Protein AF-A0A4R9EIS5-F1 (afdb_monomer)

Sequence (115 aa):
MVAAAGVSKRTFFRYFASKEDVVVQFLAGMGADMRAELAGRPAQESLSAALRHTVLVSVNACAGHSDQALRVVQLILGTPALRARFLERQAQWRDELAEEVAHRLGLDPATSPAT

Foldseek 3Di:
DDPLPPDDPVNCCVVDVDPVVVLCVLLVVLLVQLLVQLLPDDLPDDPVVSNVRSVVSNVVSCVVPPPVSVVNVCCLVSDVVSVVVSVVSVVVSVVSVVVSVCVSVVNDPVPDPDD

Mean predicted aligned error: 10.78 Å

Secondary structure (DSSP, 8-state):
--------HHHHHTT-S-TTHHHHHHHHHHHHHHHHHHHHS-TTS-HHHHHHHHHHHHHHHHHTTHHHHHHHHHHHHHSHHHHHHHHHHHHHHHHHHHHHHHHHHT--TT-----

pLDDT: mean 72.81, std 17.16, range [30.39, 94.0]

Nearest PDB structures (foldseek):
  6ixg-assembly2_B  TM=3.355E-01  e=6.594E+00  Homo sapiens

Solvent-accessible surface area (backbone atoms only — not comparable to full-atom values): 6770 Å² total; per-residue (Å²): 136,84,81,65,80,83,74,49,71,68,68,53,56,72,78,35,101,47,93,55,60,58,55,47,49,63,48,60,50,46,45,55,51,28,42,50,48,41,73,68,46,65,90,88,54,54,68,72,59,44,52,52,55,22,53,46,50,60,52,48,69,34,59,82,40,50,71,61,38,48,51,50,51,52,49,31,72,63,30,69,74,49,33,50,55,48,50,57,52,50,50,53,39,51,53,58,43,48,53,54,52,27,58,74,70,71,45,57,89,89,72,65,80,92,125

Radius of gyration: 17.27 Å; Cα contacts (8 Å, |Δi|>4): 63; chains: 1; bounding box: 45×37×37 Å

Structure (mmCIF, N/CA/C/O backbone):
data_AF-A0A4R9EIS5-F1
#
_entry.id   AF-A0A4R9EIS5-F1
#
loop_
_atom_site.group_PDB
_atom_site.id
_atom_site.type_symbol
_atom_site.label_atom_id
_atom_site.label_alt_id
_atom_site.label_comp_id
_atom_site.label_asym_id
_atom_site.label_entity_id
_atom_site.label_seq_id
_atom_site.pdbx_PDB_ins_code
_atom_site.Cartn_x
_atom_site.Cartn_y
_atom_site.Cartn_z
_atom_site.occupancy
_atom_site.B_iso_or_equiv
_atom_site.auth_seq_id
_atom_site.auth_comp_id
_atom_site.auth_asym_id
_atom_site.auth_atom_id
_atom_site.pdbx_PDB_model_num
ATOM 1 N N . MET A 1 1 ? 21.361 14.655 -16.237 1.00 30.39 1 MET A N 1
ATOM 2 C CA . MET A 1 1 ? 21.671 13.403 -16.965 1.00 30.39 1 MET A CA 1
ATOM 3 C C . MET A 1 1 ? 21.468 12.205 -16.043 1.00 30.39 1 MET A C 1
ATOM 5 O O . MET A 1 1 ? 22.392 11.821 -15.342 1.00 30.39 1 MET A O 1
ATOM 9 N N . VAL A 1 2 ? 20.258 11.641 -15.997 1.00 32.41 2 VAL A N 1
ATOM 10 C CA . VAL A 1 2 ? 19.966 10.465 -15.160 1.00 32.41 2 VAL A CA 1
ATOM 11 C C . VAL A 1 2 ? 20.560 9.232 -15.839 1.00 32.41 2 VAL A C 1
ATOM 13 O O . VAL A 1 2 ? 20.084 8.819 -16.894 1.00 32.41 2 VAL A O 1
ATOM 16 N N . ALA A 1 3 ? 21.624 8.675 -15.262 1.00 37.81 3 ALA A N 1
ATOM 17 C CA . ALA A 1 3 ? 22.172 7.390 -15.672 1.00 37.81 3 ALA A CA 1
ATOM 18 C C . ALA A 1 3 ? 21.128 6.304 -15.372 1.00 37.81 3 ALA A C 1
ATOM 20 O O . ALA A 1 3 ? 20.981 5.858 -14.236 1.00 37.81 3 ALA A O 1
ATOM 21 N N . ALA A 1 4 ? 20.353 5.925 -16.389 1.00 45.41 4 ALA A N 1
ATOM 22 C CA . ALA A 1 4 ? 19.462 4.780 -16.319 1.00 45.41 4 ALA A CA 1
ATOM 23 C C . ALA A 1 4 ? 20.323 3.543 -16.051 1.0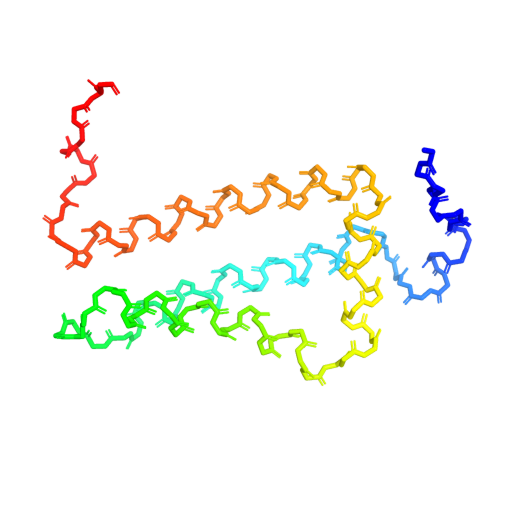0 45.41 4 ALA A C 1
ATOM 25 O O . ALA A 1 4 ? 21.183 3.194 -16.861 1.00 45.41 4 ALA A O 1
ATOM 26 N N . ALA A 1 5 ? 20.129 2.919 -14.890 1.00 48.69 5 ALA A N 1
ATOM 27 C CA . ALA A 1 5 ? 20.822 1.698 -14.521 1.00 48.69 5 ALA A CA 1
ATOM 28 C C . ALA A 1 5 ? 20.628 0.660 -15.639 1.00 48.69 5 ALA A C 1
ATOM 30 O O . ALA A 1 5 ? 19.528 0.151 -15.857 1.00 48.69 5 ALA A O 1
ATOM 31 N N . GLY A 1 6 ? 21.705 0.389 -16.380 1.00 44.72 6 GLY A N 1
ATOM 32 C CA . GLY A 1 6 ? 21.751 -0.543 -17.502 1.00 44.72 6 GLY A CA 1
ATOM 33 C C . GLY A 1 6 ? 21.638 -1.990 -17.035 1.00 44.72 6 GLY A C 1
ATOM 34 O O . GLY A 1 6 ? 22.594 -2.757 -17.112 1.00 44.72 6 GLY A O 1
ATOM 35 N N . VAL A 1 7 ? 20.470 -2.384 -16.532 1.00 50.78 7 VAL A N 1
ATOM 36 C CA . VAL A 1 7 ? 20.192 -3.775 -16.174 1.00 50.78 7 VAL A CA 1
ATOM 37 C C . VAL A 1 7 ? 19.723 -4.512 -17.427 1.00 50.78 7 VAL A C 1
ATOM 39 O O . VAL A 1 7 ? 18.570 -4.411 -17.850 1.00 50.78 7 VAL A O 1
ATOM 42 N N . SER A 1 8 ? 20.636 -5.275 -18.031 1.00 55.47 8 SER A N 1
ATOM 43 C CA . SER A 1 8 ? 20.338 -6.182 -19.148 1.00 55.47 8 SER A CA 1
ATOM 44 C C . SER A 1 8 ? 19.198 -7.150 -18.796 1.00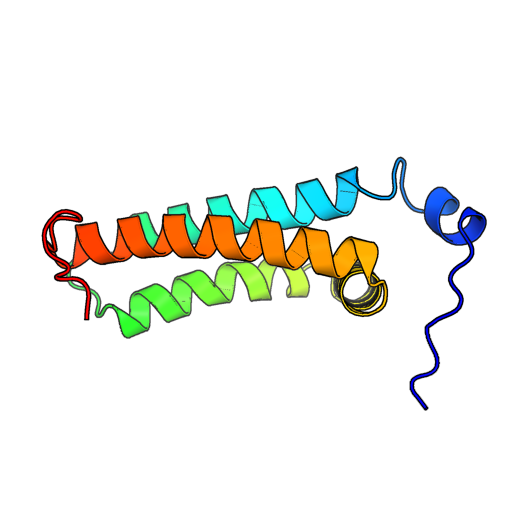 55.47 8 SER A C 1
ATOM 46 O O . SER A 1 8 ? 19.136 -7.658 -17.672 1.00 55.47 8 SER A O 1
ATOM 48 N N . LYS A 1 9 ? 18.339 -7.480 -19.780 1.00 50.56 9 LYS A N 1
ATOM 49 C CA . LYS A 1 9 ? 17.311 -8.541 -19.674 1.00 50.56 9 LYS A CA 1
ATOM 50 C C . LYS A 1 9 ? 17.881 -9.811 -19.021 1.00 50.56 9 LYS A C 1
ATOM 52 O O . LYS A 1 9 ? 17.245 -10.373 -18.140 1.00 50.56 9 LYS A O 1
ATOM 57 N N . ARG A 1 10 ? 19.108 -10.210 -19.374 1.00 52.06 10 ARG A N 1
ATOM 58 C CA . ARG A 1 10 ? 19.768 -11.425 -18.864 1.00 52.06 10 ARG A CA 1
ATOM 59 C C . ARG A 1 10 ? 20.073 -11.378 -17.363 1.00 52.06 10 ARG A C 1
ATOM 61 O O . ARG A 1 10 ? 19.887 -12.373 -16.674 1.00 52.06 10 ARG A O 1
ATOM 68 N N . THR A 1 11 ? 20.528 -10.235 -16.849 1.00 51.62 11 THR A N 1
ATOM 69 C CA . THR A 1 11 ? 20.813 -10.061 -15.412 1.00 51.62 11 THR A CA 1
ATOM 70 C C . THR A 1 11 ? 19.525 -10.071 -14.602 1.00 51.62 11 THR A C 1
ATOM 72 O O . THR A 1 11 ? 19.500 -10.596 -13.499 1.00 51.62 11 THR A O 1
ATOM 75 N N . PHE A 1 12 ? 18.448 -9.547 -15.180 1.00 49.06 12 PHE A N 1
ATOM 76 C CA . PHE A 1 12 ? 17.133 -9.553 -14.569 1.00 49.06 12 PHE A CA 1
ATOM 77 C C . PHE A 1 12 ? 16.528 -10.971 -14.462 1.00 49.06 12 PHE A C 1
ATOM 79 O O . PHE A 1 12 ? 16.130 -11.386 -13.377 1.00 49.06 12 PHE A O 1
ATOM 86 N N . PHE A 1 13 ? 16.506 -11.737 -15.562 1.00 51.62 13 PHE A N 1
ATOM 87 C CA . PHE A 1 13 ? 15.929 -13.095 -15.594 1.00 51.62 13 PHE A CA 1
ATOM 88 C C . PHE A 1 13 ? 16.728 -14.121 -14.778 1.00 51.62 13 PHE A C 1
ATOM 90 O O . PHE A 1 13 ? 16.210 -15.178 -14.440 1.00 51.62 13 PHE A O 1
ATOM 97 N N . ARG A 1 14 ? 17.981 -13.808 -14.423 1.00 49.97 14 ARG A N 1
ATOM 98 C CA . ARG A 1 14 ? 18.793 -14.641 -13.528 1.00 49.97 14 ARG A CA 1
ATOM 99 C C . ARG A 1 14 ? 18.286 -14.639 -12.080 1.00 49.97 14 ARG A C 1
ATOM 101 O O . ARG A 1 14 ? 18.570 -15.586 -11.361 1.00 49.97 14 ARG A O 1
ATOM 108 N N . TYR A 1 15 ? 17.579 -13.592 -11.649 1.00 45.84 15 TYR A N 1
ATOM 109 C CA . TYR A 1 15 ? 17.085 -13.481 -10.271 1.00 45.84 15 TYR A CA 1
ATOM 110 C C . TYR A 1 15 ? 15.586 -13.776 -10.128 1.00 45.84 15 TYR A C 1
ATOM 112 O O . TYR A 1 15 ? 15.157 -14.086 -9.022 1.00 45.84 15 TYR A O 1
ATOM 120 N N . PHE A 1 16 ? 14.790 -13.704 -11.204 1.00 48.97 16 PHE A N 1
ATOM 121 C CA . PHE A 1 16 ? 13.327 -13.783 -11.117 1.00 48.97 16 PHE A CA 1
ATOM 122 C C . PHE A 1 16 ? 12.706 -14.495 -12.328 1.00 48.97 16 PHE A C 1
ATOM 124 O O . PHE A 1 16 ? 13.057 -14.196 -13.471 1.00 48.97 16 PHE A O 1
ATOM 131 N N . ALA A 1 17 ? 11.759 -15.406 -12.065 1.00 51.69 17 ALA A N 1
ATOM 132 C CA . ALA A 1 17 ? 11.098 -16.253 -13.066 1.00 51.69 17 ALA A CA 1
ATOM 133 C C . ALA A 1 17 ? 10.347 -15.454 -14.155 1.00 51.69 17 ALA A C 1
ATOM 135 O O . ALA A 1 17 ? 10.273 -15.904 -15.297 1.00 51.69 17 ALA A O 1
ATOM 136 N N . SER A 1 18 ? 9.876 -14.236 -13.850 1.00 55.88 18 SER A N 1
ATOM 137 C CA . SER A 1 18 ? 9.458 -13.236 -14.841 1.00 55.88 18 SER A CA 1
ATOM 138 C C . SER A 1 18 ? 9.561 -11.809 -14.269 1.00 55.88 18 SER A C 1
ATOM 140 O O . SER A 1 18 ? 9.536 -11.597 -13.055 1.00 55.88 18 SER A O 1
ATOM 142 N N . LYS A 1 19 ? 9.716 -10.810 -15.152 1.00 48.47 19 LYS A N 1
ATOM 143 C CA . LYS A 1 19 ? 9.958 -9.391 -14.804 1.00 48.47 19 LYS A CA 1
ATOM 144 C C . LYS A 1 19 ? 8.768 -8.665 -14.213 1.00 48.47 19 LYS A C 1
ATOM 146 O O . LYS A 1 19 ? 8.912 -7.613 -13.596 1.00 48.47 19 LYS A O 1
ATOM 151 N N . GLU A 1 20 ? 7.616 -9.276 -14.383 1.00 50.78 20 GLU A N 1
ATOM 152 C CA . GLU A 1 20 ? 6.331 -8.681 -14.114 1.00 50.78 20 GLU A CA 1
ATOM 153 C C . GLU A 1 20 ? 5.682 -9.353 -12.910 1.00 50.78 20 GLU A C 1
ATOM 155 O O . GLU A 1 20 ? 5.127 -8.644 -12.084 1.00 50.78 20 GLU A O 1
ATOM 160 N N . ASP A 1 21 ? 5.859 -10.662 -12.716 1.00 55.44 21 ASP A N 1
ATOM 161 C CA . ASP A 1 21 ? 5.160 -11.397 -11.654 1.00 55.44 21 ASP A CA 1
ATOM 162 C C . ASP A 1 21 ? 5.638 -11.046 -10.246 1.00 55.44 21 ASP A C 1
ATOM 164 O O . ASP A 1 21 ? 4.832 -10.986 -9.327 1.00 55.44 21 ASP A O 1
ATOM 168 N N . VAL A 1 22 ? 6.927 -10.748 -10.057 1.00 55.41 22 VAL A N 1
ATOM 169 C CA . VAL A 1 22 ? 7.463 -10.369 -8.734 1.00 55.41 22 VAL A CA 1
ATOM 170 C C . VAL A 1 22 ? 7.042 -8.958 -8.351 1.00 55.41 22 VAL A C 1
ATOM 172 O O . VAL A 1 22 ? 6.704 -8.696 -7.202 1.00 55.41 22 VAL A O 1
ATOM 175 N N . VAL A 1 23 ? 7.027 -8.052 -9.329 1.00 57.84 23 VAL A N 1
ATOM 176 C CA . VAL A 1 23 ? 6.502 -6.699 -9.137 1.00 57.84 23 VAL A CA 1
ATOM 177 C C . VAL A 1 23 ? 5.002 -6.785 -8.879 1.00 57.84 23 VAL A C 1
ATOM 179 O O . VAL A 1 23 ? 4.517 -6.181 -7.936 1.00 57.84 23 VAL A O 1
ATOM 182 N N . VAL A 1 24 ? 4.269 -7.593 -9.644 1.00 59.59 24 VAL A N 1
ATOM 183 C CA . VAL A 1 24 ? 2.837 -7.809 -9.441 1.00 59.59 24 VAL A CA 1
ATOM 184 C C . VAL A 1 24 ? 2.555 -8.452 -8.089 1.00 59.59 24 VAL A C 1
ATOM 186 O O . VAL A 1 24 ? 1.632 -7.988 -7.450 1.00 59.59 24 VAL A O 1
ATOM 189 N N . GLN A 1 25 ? 3.319 -9.431 -7.604 1.00 62.69 25 GLN A N 1
ATOM 190 C CA . GLN A 1 25 ? 3.099 -10.026 -6.278 1.00 62.69 25 GLN A CA 1
ATOM 191 C C . GLN A 1 25 ? 3.449 -9.071 -5.137 1.00 62.69 25 GLN A C 1
ATOM 193 O O . GLN A 1 25 ? 2.644 -8.905 -4.224 1.00 62.69 25 GLN A O 1
ATOM 198 N N . PHE A 1 26 ? 4.620 -8.425 -5.199 1.00 66.75 26 PHE A N 1
ATOM 199 C CA . PHE A 1 26 ? 5.047 -7.458 -4.184 1.00 66.75 26 PHE A CA 1
ATOM 200 C C . PHE A 1 26 ? 4.049 -6.308 -4.070 1.00 66.75 26 PHE A C 1
ATOM 202 O O . PHE A 1 26 ? 3.718 -5.855 -2.978 1.00 66.75 26 PHE A O 1
ATOM 209 N N . LEU A 1 27 ? 3.545 -5.853 -5.215 1.00 63.84 27 LEU A N 1
ATOM 210 C CA . LEU A 1 27 ? 2.541 -4.818 -5.251 1.00 63.84 27 LEU A CA 1
ATOM 211 C C . LEU A 1 27 ? 1.176 -5.374 -4.836 1.00 63.84 27 LEU A C 1
ATOM 213 O O . LEU A 1 27 ? 0.608 -4.890 -3.869 1.00 63.84 27 LEU A O 1
ATOM 217 N N . ALA A 1 28 ? 0.632 -6.376 -5.522 1.00 65.19 28 ALA A N 1
ATOM 218 C CA . ALA A 1 28 ? -0.741 -6.845 -5.320 1.00 65.19 28 ALA A CA 1
ATOM 219 C C . ALA A 1 28 ? -1.054 -7.226 -3.867 1.00 65.19 28 ALA A C 1
ATOM 221 O O . ALA A 1 28 ? -2.160 -6.937 -3.421 1.00 65.19 28 ALA A O 1
ATOM 222 N N . GLY A 1 29 ? -0.098 -7.805 -3.128 1.00 73.62 29 GLY A N 1
ATOM 223 C CA . GLY A 1 29 ? -0.270 -8.062 -1.694 1.00 73.62 29 GLY A CA 1
ATOM 224 C C . GLY A 1 29 ? -0.369 -6.776 -0.869 1.00 73.62 29 GLY A C 1
ATOM 225 O O . GLY A 1 29 ? -1.281 -6.622 -0.068 1.00 73.62 29 GLY A O 1
ATOM 226 N N . MET A 1 30 ? 0.494 -5.796 -1.146 1.00 77.75 30 MET A N 1
ATOM 227 C CA . MET A 1 30 ? 0.604 -4.568 -0.357 1.00 77.75 30 MET A CA 1
ATOM 228 C C . MET A 1 30 ? -0.694 -3.753 -0.306 1.00 77.75 30 MET A C 1
ATOM 230 O O . MET A 1 30 ? -1.051 -3.263 0.759 1.00 77.75 30 MET A O 1
ATOM 234 N N . GLY A 1 31 ? -1.417 -3.613 -1.419 1.00 80.12 31 GLY A N 1
ATOM 235 C CA . GLY A 1 31 ? -2.699 -2.897 -1.413 1.00 80.12 31 GLY A CA 1
ATOM 236 C C . GLY A 1 31 ? -3.778 -3.595 -0.586 1.00 80.12 31 GLY A C 1
ATOM 237 O O . GLY A 1 31 ? -4.481 -2.945 0.188 1.00 80.12 31 GLY A O 1
ATOM 238 N N . ALA A 1 32 ? -3.869 -4.922 -0.705 1.00 83.19 32 ALA A N 1
ATOM 239 C CA . ALA A 1 32 ? -4.806 -5.725 0.073 1.00 83.19 32 ALA A CA 1
ATOM 240 C C . ALA A 1 32 ? -4.479 -5.667 1.573 1.00 83.19 32 ALA A C 1
ATOM 242 O O . ALA A 1 32 ? -5.378 -5.447 2.384 1.00 83.19 32 ALA A O 1
ATOM 243 N N . ASP A 1 33 ? -3.198 -5.769 1.930 1.00 87.69 33 ASP A N 1
ATOM 244 C CA . ASP A 1 33 ? -2.729 -5.692 3.315 1.00 87.69 33 ASP A CA 1
ATOM 245 C C . ASP A 1 33 ? -2.986 -4.304 3.921 1.00 87.69 33 ASP A C 1
ATOM 247 O O . ASP A 1 33 ? -3.447 -4.189 5.055 1.00 87.69 33 ASP A O 1
ATOM 251 N N . MET A 1 34 ? -2.752 -3.233 3.153 1.00 88.94 34 MET A N 1
ATOM 252 C CA . MET A 1 34 ? -3.066 -1.863 3.568 1.00 88.94 34 MET A CA 1
ATOM 253 C C . MET A 1 34 ? -4.563 -1.674 3.821 1.00 88.94 34 MET A C 1
ATOM 255 O O . MET A 1 34 ? -4.944 -1.065 4.823 1.00 88.94 34 MET A O 1
ATOM 259 N N . ARG A 1 35 ? -5.419 -2.188 2.928 1.00 88.62 35 ARG A N 1
ATOM 260 C CA . ARG A 1 35 ? -6.873 -2.101 3.099 1.00 88.62 35 ARG A CA 1
ATOM 261 C C . ARG A 1 35 ? -7.333 -2.901 4.316 1.00 88.62 35 ARG A C 1
ATOM 263 O O . ARG A 1 35 ? -8.136 -2.394 5.091 1.00 88.62 35 ARG A O 1
ATOM 270 N N . ALA A 1 36 ? -6.810 -4.111 4.504 1.00 90.69 36 ALA A N 1
ATOM 271 C CA . ALA A 1 36 ? -7.127 -4.952 5.653 1.00 90.69 36 ALA A CA 1
ATOM 272 C C . ALA A 1 36 ? -6.692 -4.304 6.977 1.00 90.69 36 ALA A C 1
ATOM 274 O O . ALA A 1 36 ? -7.477 -4.285 7.925 1.00 90.69 36 ALA A O 1
ATOM 275 N N . GLU A 1 37 ? -5.489 -3.717 7.027 1.00 94.00 37 GLU A N 1
ATOM 276 C CA . GLU A 1 37 ? -5.031 -2.950 8.192 1.00 94.00 37 GLU A CA 1
ATOM 277 C C . GLU A 1 37 ? -5.962 -1.776 8.452 1.00 94.00 37 GLU A C 1
ATOM 279 O O . GLU A 1 37 ? -6.382 -1.595 9.592 1.00 94.00 37 GLU A O 1
ATOM 284 N N . LEU A 1 38 ? -6.310 -1.005 7.409 1.00 92.19 38 LEU A N 1
ATOM 285 C CA . LEU A 1 38 ? -7.222 0.118 7.558 1.00 92.19 38 LEU A CA 1
ATOM 286 C C . LEU A 1 38 ? -8.549 -0.380 8.124 1.00 92.19 38 LEU A C 1
ATOM 288 O O . LEU A 1 38 ? -8.872 0.024 9.227 1.00 92.19 38 LEU A O 1
ATOM 292 N N . ALA A 1 39 ? -9.246 -1.304 7.462 1.00 90.44 39 ALA A N 1
ATOM 293 C CA . ALA A 1 39 ? -10.541 -1.839 7.890 1.00 90.44 39 ALA A CA 1
ATOM 294 C C . ALA A 1 39 ? -10.534 -2.419 9.318 1.00 90.44 39 ALA A C 1
ATOM 296 O O . ALA A 1 39 ? -11.510 -2.263 10.051 1.00 90.44 39 ALA A O 1
ATOM 297 N N . GLY A 1 40 ? -9.426 -3.033 9.743 1.00 92.19 40 GLY A N 1
ATOM 298 C CA . GLY A 1 40 ? -9.264 -3.602 11.082 1.00 92.19 40 GLY A CA 1
ATOM 299 C C . GLY A 1 40 ? -9.061 -2.583 12.212 1.00 92.19 40 GLY A C 1
ATOM 300 O O . GLY A 1 40 ? -9.159 -2.958 13.383 1.00 92.19 40 GLY A O 1
ATOM 301 N N . ARG A 1 41 ? -8.782 -1.304 11.913 1.00 93.56 41 ARG A N 1
ATOM 302 C CA . ARG A 1 41 ? -8.585 -0.280 12.958 1.00 93.56 41 ARG A CA 1
ATOM 303 C C . ARG A 1 41 ? -9.889 0.043 13.705 1.00 93.56 41 ARG A C 1
ATOM 305 O O . ARG A 1 41 ? -10.942 0.081 13.070 1.00 93.56 41 ARG A O 1
ATOM 312 N N . PRO A 1 42 ? -9.835 0.393 15.004 1.00 91.88 42 PRO A N 1
ATOM 313 C CA . PRO A 1 42 ? -11.011 0.831 15.758 1.00 91.88 42 PRO A CA 1
ATOM 314 C C . PRO A 1 42 ? -11.699 2.056 15.136 1.00 91.88 42 PRO A C 1
ATOM 316 O O . PRO A 1 42 ? -11.030 3.013 14.758 1.00 91.88 42 PRO A O 1
ATOM 319 N N . ALA A 1 43 ? -13.034 2.076 15.109 1.00 85.19 43 ALA A N 1
ATOM 320 C CA . ALA A 1 43 ? -13.805 3.188 14.538 1.00 85.19 43 ALA A CA 1
ATOM 321 C C . ALA A 1 43 ? -13.648 4.514 15.312 1.00 85.19 43 ALA A C 1
ATOM 323 O O . ALA A 1 43 ? -13.835 5.589 14.755 1.00 85.19 43 ALA A O 1
ATOM 324 N N . GLN A 1 44 ? -13.311 4.442 16.602 1.00 86.81 44 GLN A N 1
ATOM 325 C CA . GLN A 1 44 ? -13.073 5.605 17.464 1.00 86.81 44 GLN A CA 1
ATOM 326 C C . GLN A 1 44 ? -11.662 6.185 17.300 1.00 86.81 44 GLN A C 1
ATOM 328 O O . GLN A 1 44 ? -11.358 7.237 17.863 1.00 86.81 44 GLN A O 1
ATOM 333 N N . GLU A 1 45 ? -10.781 5.495 16.574 1.00 92.19 45 GLU A N 1
ATOM 334 C CA . GLU A 1 45 ? -9.462 6.018 16.252 1.00 92.19 45 GLU A CA 1
ATOM 335 C C . GLU A 1 45 ? -9.573 7.167 15.242 1.00 92.19 45 GLU A C 1
ATOM 337 O O . GLU A 1 45 ? -10.387 7.139 14.320 1.00 92.19 45 GLU A O 1
ATOM 342 N N . SER A 1 46 ? -8.728 8.191 15.388 1.00 91.56 46 SER A N 1
ATOM 343 C CA . SER A 1 46 ? -8.678 9.262 14.399 1.00 91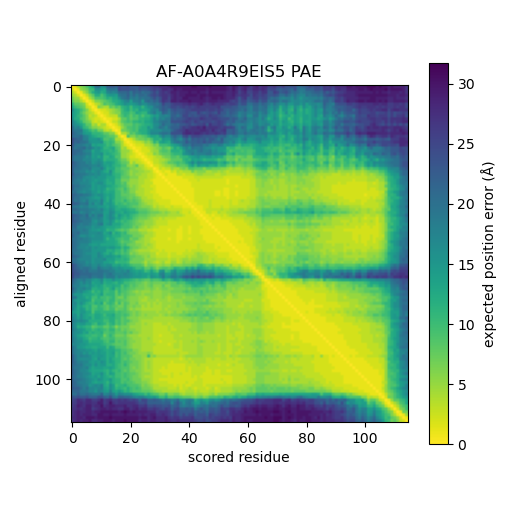.56 46 SER A CA 1
ATOM 344 C C . SER A 1 46 ? -8.226 8.729 13.037 1.00 91.56 46 SER A C 1
ATOM 346 O O . SER A 1 46 ? -7.303 7.919 12.933 1.00 91.56 46 SER A O 1
ATOM 348 N N . LEU A 1 47 ? -8.815 9.257 11.961 1.00 89.06 47 LEU A N 1
ATOM 349 C CA . LEU A 1 47 ? -8.449 8.863 10.599 1.00 89.06 47 LEU A CA 1
ATOM 350 C C . LEU A 1 47 ? -6.946 9.035 10.322 1.00 89.06 47 LEU A C 1
ATOM 352 O O . LEU A 1 47 ? -6.338 8.211 9.646 1.00 89.06 47 LEU A O 1
ATOM 356 N N . SER A 1 48 ? -6.322 10.078 10.874 1.00 89.88 48 SER A N 1
ATOM 357 C CA . SER A 1 48 ? -4.884 10.314 10.722 1.00 89.88 48 SER A CA 1
ATOM 358 C C . SER A 1 48 ? -4.028 9.229 11.380 1.00 89.88 48 SER A C 1
ATOM 360 O O . SER A 1 48 ? -3.013 8.829 10.807 1.00 89.88 48 SER A O 1
ATOM 362 N N . ALA A 1 49 ? -4.427 8.728 12.553 1.00 93.25 49 ALA A N 1
ATOM 363 C CA . ALA A 1 49 ? -3.747 7.617 13.210 1.00 93.25 49 ALA A CA 1
ATOM 364 C C . ALA A 1 49 ? -3.960 6.315 12.430 1.00 93.25 49 ALA A C 1
ATOM 366 O O . ALA A 1 49 ? -2.983 5.633 12.117 1.00 93.25 49 ALA A O 1
ATOM 367 N N . ALA A 1 50 ? -5.195 6.035 12.008 1.00 92.38 50 ALA A N 1
ATOM 368 C CA . ALA A 1 50 ? -5.510 4.863 11.200 1.00 92.38 50 ALA A CA 1
ATOM 369 C C . ALA A 1 50 ? -4.703 4.824 9.886 1.00 92.38 50 ALA A C 1
ATOM 371 O O . ALA A 1 50 ? -4.056 3.824 9.58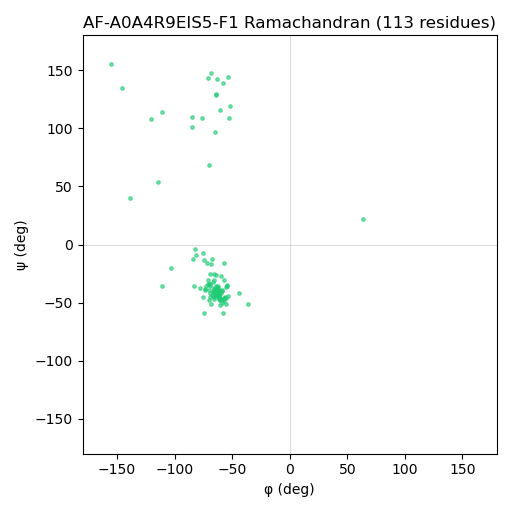6 1.00 92.38 50 ALA A O 1
ATOM 372 N N . LEU A 1 51 ? -4.640 5.940 9.149 1.00 90.56 51 LEU A N 1
ATOM 373 C CA . LEU A 1 51 ? -3.843 6.049 7.921 1.00 90.56 51 LEU A CA 1
ATOM 374 C C . LEU A 1 51 ? -2.343 5.882 8.176 1.00 90.56 51 LEU A C 1
ATOM 376 O O . LEU A 1 51 ? -1.637 5.285 7.362 1.00 90.56 51 LEU A O 1
ATOM 380 N N . ARG A 1 52 ? -1.834 6.381 9.308 1.00 92.31 52 ARG A N 1
ATOM 381 C CA . ARG A 1 52 ? -0.434 6.172 9.691 1.00 92.31 52 ARG A CA 1
ATOM 382 C C . ARG A 1 52 ? -0.129 4.684 9.862 1.00 92.31 52 ARG A C 1
ATOM 384 O O . ARG A 1 52 ? 0.911 4.237 9.384 1.00 92.31 52 ARG A O 1
ATOM 391 N N . HIS A 1 53 ? -1.019 3.929 10.505 1.00 91.75 53 HIS A N 1
ATOM 392 C CA . HIS A 1 53 ? -0.881 2.478 10.647 1.00 91.75 53 HIS A CA 1
ATOM 393 C C . HIS A 1 53 ? -0.907 1.770 9.292 1.00 91.75 53 HIS A C 1
ATOM 395 O O . HIS A 1 53 ? -0.007 0.985 8.998 1.00 91.75 53 HIS A O 1
ATOM 401 N N . THR A 1 54 ? -1.843 2.144 8.423 1.00 90.56 54 THR A N 1
ATOM 402 C CA . THR A 1 54 ? -1.927 1.625 7.055 1.00 90.56 54 THR A CA 1
ATOM 403 C C . THR A 1 54 ? -0.637 1.841 6.256 1.00 90.56 54 THR A C 1
ATOM 405 O O . THR A 1 54 ? -0.145 0.914 5.620 1.00 90.56 54 THR A O 1
ATOM 408 N N . VAL A 1 55 ? -0.029 3.031 6.309 1.00 87.00 55 VAL A N 1
ATOM 409 C CA . VAL A 1 55 ? 1.230 3.314 5.588 1.00 87.00 55 VAL A CA 1
ATOM 410 C C . VAL A 1 55 ? 2.411 2.510 6.145 1.00 87.00 55 VAL A C 1
ATOM 412 O O . VAL A 1 55 ? 3.307 2.119 5.392 1.00 87.00 55 VAL A O 1
ATOM 415 N N . LEU A 1 56 ? 2.426 2.224 7.450 1.00 89.38 56 LEU A N 1
ATOM 416 C CA . LEU A 1 56 ? 3.489 1.423 8.062 1.00 89.38 56 LEU A CA 1
ATOM 417 C C . LEU A 1 56 ? 3.520 -0.017 7.534 1.00 89.38 56 LEU A C 1
ATOM 419 O O . LEU A 1 56 ? 4.601 -0.600 7.492 1.00 89.38 56 LEU A O 1
ATOM 423 N N . VAL A 1 57 ? 2.395 -0.566 7.063 1.00 86.12 57 VAL A N 1
ATOM 424 C CA . VAL A 1 57 ? 2.348 -1.884 6.401 1.00 86.12 57 VAL A CA 1
ATOM 425 C C . VAL A 1 57 ? 3.278 -1.912 5.187 1.00 86.12 57 VAL A C 1
ATOM 427 O O . VAL A 1 57 ? 4.139 -2.786 5.082 1.00 86.12 57 VAL A O 1
ATOM 430 N N . SER A 1 58 ? 3.189 -0.902 4.317 1.00 78.38 58 SER A N 1
ATOM 431 C CA . SER A 1 58 ? 4.047 -0.776 3.131 1.00 78.38 58 SER A CA 1
ATOM 432 C C . SER A 1 58 ? 5.525 -0.617 3.497 1.00 78.38 58 SER A C 1
ATOM 434 O O . SER A 1 58 ? 6.407 -1.192 2.857 1.00 78.38 58 SER A O 1
ATOM 436 N N . VAL A 1 59 ? 5.809 0.164 4.545 1.00 78.88 59 VAL A N 1
ATOM 437 C CA . VAL A 1 59 ? 7.181 0.403 5.020 1.00 78.88 59 VAL A CA 1
ATOM 438 C C . VAL A 1 59 ? 7.787 -0.879 5.595 1.00 78.88 59 VAL A C 1
ATOM 440 O O . VAL A 1 59 ? 8.926 -1.221 5.275 1.00 78.88 59 VAL A O 1
ATOM 443 N N . ASN A 1 60 ? 7.024 -1.626 6.391 1.00 7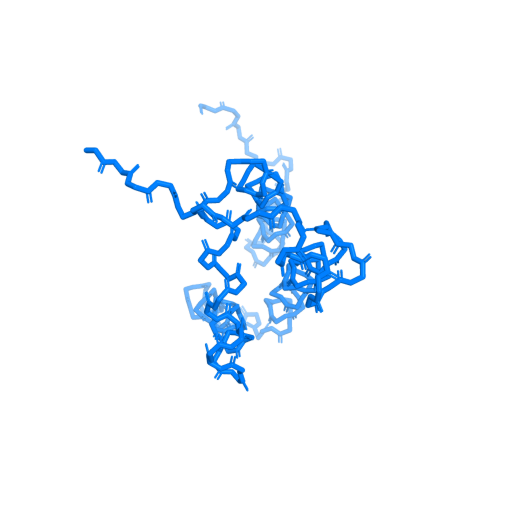9.19 60 ASN A N 1
ATOM 444 C CA . ASN A 1 60 ? 7.480 -2.864 7.020 1.00 79.19 60 ASN A CA 1
ATOM 445 C C . ASN A 1 60 ? 7.689 -3.993 6.006 1.00 79.19 60 ASN A C 1
ATOM 447 O O . ASN A 1 60 ? 8.664 -4.740 6.122 1.00 79.19 60 ASN A O 1
ATOM 451 N N . ALA A 1 61 ? 6.851 -4.063 4.966 1.00 72.44 61 ALA A N 1
ATOM 452 C CA . ALA A 1 61 ? 7.054 -4.974 3.840 1.00 72.44 61 ALA A CA 1
ATOM 453 C C . ALA A 1 61 ? 8.417 -4.752 3.153 1.00 72.44 61 ALA A C 1
ATOM 455 O O . ALA A 1 61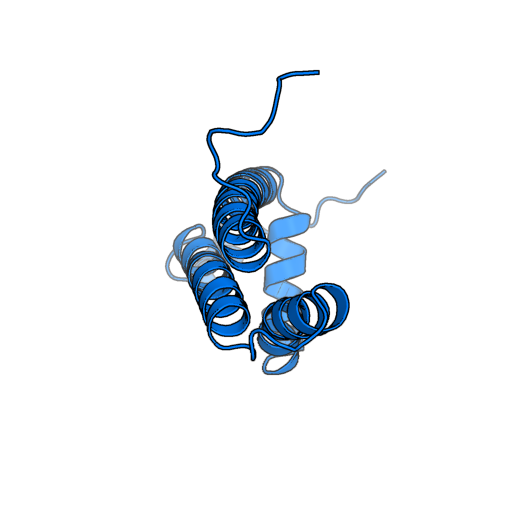 ? 9.039 -5.699 2.668 1.00 72.44 61 ALA A O 1
ATOM 456 N N . CYS A 1 62 ? 8.925 -3.514 3.171 1.00 65.75 62 CYS A N 1
ATOM 457 C CA . CYS A 1 62 ? 10.260 -3.183 2.677 1.00 65.75 62 CYS A CA 1
ATOM 458 C C . CYS A 1 62 ? 11.369 -3.440 3.715 1.00 65.75 62 CYS A C 1
ATOM 460 O O . CYS A 1 62 ? 12.472 -3.850 3.352 1.00 65.75 62 CYS A O 1
ATOM 462 N N . ALA A 1 63 ? 11.097 -3.201 5.001 1.00 64.75 63 ALA A N 1
ATOM 463 C CA . ALA A 1 63 ? 12.092 -3.273 6.071 1.00 64.75 63 ALA A CA 1
ATOM 464 C C . ALA A 1 63 ? 12.550 -4.709 6.393 1.00 64.75 63 ALA A C 1
ATOM 466 O O . ALA A 1 63 ? 13.724 -4.916 6.692 1.00 64.75 63 ALA A O 1
ATOM 467 N N . GLY A 1 64 ? 11.664 -5.707 6.280 1.00 57.47 64 GLY A N 1
ATOM 468 C CA . GLY A 1 64 ? 11.975 -7.110 6.607 1.00 57.47 64 GLY A CA 1
ATOM 469 C C . GLY A 1 64 ? 12.983 -7.805 5.676 1.00 57.47 64 GLY A C 1
ATOM 470 O O . GLY A 1 64 ? 13.483 -8.873 6.012 1.00 57.47 64 GLY A O 1
ATOM 471 N N . HIS A 1 65 ? 13.305 -7.208 4.522 1.00 55.44 65 HIS A N 1
ATOM 472 C CA . HIS A 1 65 ? 14.189 -7.778 3.492 1.00 55.44 65 HIS A CA 1
ATOM 473 C C . HIS A 1 65 ? 15.139 -6.719 2.904 1.00 55.44 65 HIS A C 1
ATOM 475 O O . HIS A 1 65 ? 15.340 -6.685 1.686 1.00 55.44 65 HIS A O 1
ATOM 481 N N . SER A 1 66 ? 15.675 -5.836 3.759 1.00 62.22 66 SER A N 1
ATOM 482 C CA . SER A 1 66 ? 16.212 -4.501 3.422 1.00 62.22 66 SER A CA 1
ATOM 483 C C . SER A 1 66 ? 16.931 -4.394 2.075 1.00 62.22 66 SER A C 1
ATOM 485 O O . SER A 1 66 ? 16.574 -3.549 1.259 1.00 62.22 66 SER A O 1
ATOM 487 N N . ASP A 1 67 ? 17.884 -5.276 1.782 1.00 66.38 67 ASP A N 1
ATOM 488 C CA . ASP A 1 67 ? 18.691 -5.182 0.563 1.00 66.38 67 ASP A CA 1
ATOM 489 C C . ASP A 1 67 ? 17.964 -5.682 -0.687 1.00 66.38 67 ASP A C 1
ATOM 491 O O . ASP A 1 67 ? 18.123 -5.136 -1.780 1.00 66.38 67 ASP A O 1
ATOM 495 N N . GLN A 1 68 ? 17.173 -6.745 -0.560 1.00 67.00 68 GLN A N 1
ATOM 496 C CA . GLN A 1 68 ? 16.425 -7.306 -1.680 1.00 67.00 68 GLN A CA 1
ATOM 497 C C . GLN A 1 68 ? 15.212 -6.439 -2.013 1.00 67.00 68 GLN A C 1
ATOM 499 O O . GLN A 1 68 ? 15.007 -6.122 -3.185 1.00 67.00 68 GLN A O 1
ATOM 504 N N . ALA A 1 69 ? 14.463 -6.005 -0.998 1.00 69.44 69 ALA A N 1
ATOM 505 C CA . ALA A 1 69 ? 13.334 -5.101 -1.167 1.00 69.44 69 ALA A CA 1
ATOM 506 C C . ALA A 1 69 ? 13.783 -3.759 -1.757 1.00 69.44 69 ALA A C 1
ATOM 508 O O . ALA A 1 69 ? 13.196 -3.294 -2.734 1.00 69.44 69 ALA A O 1
ATOM 509 N N . LEU A 1 70 ? 14.882 -3.180 -1.258 1.00 73.81 70 LEU A N 1
ATOM 510 C CA . LEU A 1 70 ? 15.422 -1.935 -1.804 1.00 73.81 70 LEU A CA 1
ATOM 511 C C . LEU A 1 70 ? 15.841 -2.086 -3.271 1.00 73.81 70 LEU A C 1
ATOM 513 O O . LEU A 1 70 ? 15.515 -1.223 -4.085 1.00 73.81 70 LEU A O 1
ATOM 517 N N . ARG A 1 71 ? 16.501 -3.193 -3.641 1.00 75.62 71 ARG A N 1
ATOM 518 C CA . ARG A 1 71 ? 16.855 -3.472 -5.044 1.00 75.62 71 ARG A CA 1
ATOM 519 C C . ARG A 1 71 ? 15.621 -3.600 -5.938 1.00 75.62 71 ARG A C 1
ATOM 521 O O . ARG A 1 71 ? 15.640 -3.104 -7.063 1.00 75.62 71 ARG A O 1
ATOM 528 N N . VAL A 1 72 ? 14.550 -4.230 -5.453 1.00 75.31 72 VAL A N 1
ATOM 529 C CA . VAL A 1 72 ? 13.279 -4.344 -6.186 1.00 75.31 72 VAL A CA 1
ATOM 530 C C . VAL A 1 72 ? 12.632 -2.969 -6.364 1.00 75.31 72 VAL A C 1
ATOM 532 O O . VAL A 1 72 ? 12.276 -2.611 -7.485 1.00 75.31 72 VAL A O 1
ATOM 535 N N . VAL A 1 73 ? 12.555 -2.158 -5.307 1.00 77.56 73 VAL A N 1
ATOM 536 C CA . VAL A 1 73 ? 12.005 -0.793 -5.374 1.00 77.56 73 VAL A CA 1
ATOM 537 C C . VAL A 1 73 ? 12.815 0.080 -6.334 1.00 77.56 73 VAL A C 1
ATOM 539 O O . VAL A 1 73 ? 12.245 0.717 -7.218 1.00 77.56 73 VAL A O 1
ATOM 542 N N . GLN A 1 74 ? 14.146 0.073 -6.234 1.00 81.06 74 GLN A N 1
ATOM 543 C CA . GLN A 1 74 ? 15.024 0.818 -7.144 1.00 81.06 74 GLN A CA 1
ATOM 544 C C . GLN A 1 74 ? 14.832 0.397 -8.602 1.00 81.06 74 GLN A C 1
ATOM 546 O O . GLN A 1 74 ? 14.832 1.236 -9.501 1.00 81.06 74 GLN A O 1
ATOM 551 N N . LEU A 1 75 ? 14.636 -0.895 -8.847 1.00 79.75 75 LEU A N 1
ATOM 552 C CA . LEU A 1 75 ? 14.407 -1.428 -10.180 1.00 79.75 75 LEU A CA 1
ATOM 553 C C . LEU A 1 75 ? 13.045 -1.023 -10.752 1.00 79.75 75 LEU A C 1
ATOM 555 O O . LEU A 1 75 ? 12.976 -0.658 -11.928 1.00 79.75 75 LEU A O 1
ATOM 559 N N . ILE A 1 76 ? 11.992 -1.052 -9.929 1.00 79.06 76 ILE A N 1
ATOM 560 C CA . ILE A 1 76 ? 10.652 -0.576 -10.295 1.00 79.06 76 ILE A CA 1
ATOM 561 C C . ILE A 1 76 ? 10.711 0.913 -10.641 1.00 79.06 76 ILE A C 1
ATOM 563 O O . ILE A 1 76 ? 10.294 1.308 -11.727 1.00 79.06 76 ILE A O 1
ATOM 567 N N . LEU A 1 77 ? 11.278 1.734 -9.753 1.00 82.81 77 LEU A N 1
ATOM 568 C CA . LEU A 1 77 ? 11.322 3.188 -9.919 1.00 82.81 77 LEU A CA 1
ATOM 569 C C . LEU A 1 77 ? 12.291 3.635 -11.025 1.00 82.81 77 LEU A C 1
ATOM 571 O O . LEU A 1 77 ? 12.047 4.650 -11.679 1.00 82.81 77 LEU A O 1
ATOM 575 N N . GLY A 1 78 ? 13.366 2.878 -11.259 1.00 82.31 78 GLY A N 1
ATOM 576 C CA . GLY A 1 78 ? 14.383 3.153 -12.276 1.00 82.31 78 GLY A CA 1
ATOM 577 C C . GLY A 1 78 ? 14.046 2.649 -13.683 1.00 82.31 78 GLY A C 1
ATOM 578 O O . GLY A 1 78 ? 14.714 3.040 -14.638 1.00 82.31 78 GLY A O 1
ATOM 579 N N . THR A 1 79 ? 13.017 1.807 -13.840 1.00 80.19 79 THR A N 1
ATOM 580 C CA . THR A 1 79 ? 12.608 1.250 -15.141 1.00 80.19 79 THR A CA 1
ATOM 581 C C . THR A 1 79 ? 11.252 1.824 -15.568 1.00 80.19 79 THR A C 1
ATOM 583 O O . THR A 1 79 ? 10.248 1.478 -14.949 1.00 80.19 79 THR A O 1
ATOM 586 N N . PRO A 1 80 ? 11.155 2.617 -16.656 1.00 81.69 80 PRO A N 1
ATOM 587 C CA . PRO A 1 80 ? 9.911 3.298 -17.040 1.00 81.69 80 PRO A CA 1
ATOM 588 C C . PRO A 1 80 ? 8.681 2.388 -17.170 1.00 81.69 80 PRO A C 1
ATOM 590 O O . PRO A 1 80 ? 7.625 2.714 -16.639 1.00 81.69 80 PRO A O 1
ATOM 593 N N . ALA A 1 81 ? 8.823 1.223 -17.810 1.00 77.31 81 ALA A N 1
ATOM 594 C CA . ALA A 1 81 ? 7.715 0.280 -17.979 1.00 77.31 81 ALA A CA 1
ATOM 595 C C . ALA A 1 81 ? 7.222 -0.311 -16.643 1.00 77.31 81 ALA A C 1
ATOM 597 O O . ALA A 1 81 ? 6.023 -0.479 -16.445 1.00 77.31 81 ALA A O 1
ATOM 598 N N . LEU A 1 82 ? 8.134 -0.590 -15.704 1.00 75.44 82 LEU A N 1
ATOM 599 C CA . LEU A 1 82 ? 7.762 -1.091 -14.376 1.00 75.44 82 LEU A CA 1
ATOM 600 C C . LEU A 1 82 ? 7.146 0.015 -13.522 1.00 75.44 82 LEU A C 1
ATOM 602 O O . LEU A 1 82 ? 6.170 -0.226 -12.820 1.00 75.44 82 LEU A O 1
ATOM 606 N N . ARG A 1 83 ? 7.675 1.236 -13.626 1.00 82.12 83 ARG A N 1
ATOM 607 C CA . ARG A 1 83 ? 7.122 2.411 -12.958 1.00 82.12 83 ARG A CA 1
ATOM 608 C C . ARG A 1 83 ? 5.699 2.716 -13.424 1.00 82.12 83 ARG A C 1
ATOM 610 O O . ARG A 1 83 ? 4.863 3.025 -12.585 1.00 82.12 83 ARG A O 1
ATOM 617 N N . ALA A 1 84 ? 5.414 2.617 -14.723 1.00 81.81 84 ALA A N 1
ATOM 618 C CA . ALA A 1 84 ? 4.064 2.813 -15.253 1.00 81.81 84 ALA A CA 1
ATOM 619 C C . ALA A 1 84 ? 3.073 1.819 -14.626 1.00 81.81 84 ALA A C 1
ATOM 621 O O . ALA A 1 84 ? 2.089 2.232 -14.020 1.00 81.81 84 ALA A O 1
ATOM 622 N N . ARG A 1 85 ? 3.411 0.523 -14.637 1.00 80.44 85 ARG A N 1
ATOM 623 C CA . ARG A 1 85 ? 2.590 -0.523 -14.004 1.00 80.44 85 ARG A CA 1
ATOM 624 C C . ARG A 1 85 ? 2.449 -0.352 -12.492 1.00 80.44 85 ARG A C 1
ATOM 626 O O . ARG A 1 85 ? 1.394 -0.639 -11.935 1.00 80.44 85 ARG A O 1
ATOM 633 N N . PHE A 1 86 ? 3.501 0.116 -11.822 1.00 81.38 86 PHE A N 1
ATOM 634 C CA . PHE A 1 86 ? 3.447 0.462 -10.403 1.00 81.38 86 PHE A CA 1
ATOM 635 C C . PHE A 1 86 ? 2.434 1.578 -10.136 1.00 81.38 86 PHE A C 1
ATOM 637 O O . PHE A 1 86 ? 1.620 1.444 -9.231 1.00 81.38 86 PHE A O 1
ATOM 644 N N . LEU A 1 87 ? 2.450 2.646 -10.937 1.00 84.81 87 LEU A N 1
ATOM 645 C CA . LEU A 1 87 ? 1.530 3.774 -10.786 1.00 84.81 87 LEU A CA 1
ATOM 646 C C . LEU A 1 87 ? 0.078 3.387 -11.089 1.00 84.81 87 LEU A C 1
ATOM 648 O O . LEU A 1 87 ? -0.815 3.805 -10.359 1.00 84.81 87 LEU A O 1
ATOM 652 N N . GLU A 1 88 ? -0.159 2.567 -12.117 1.00 85.88 88 GLU A N 1
ATOM 653 C CA . GLU A 1 88 ? -1.487 2.006 -12.416 1.00 85.88 88 GLU A CA 1
ATOM 654 C C . GLU A 1 88 ? -2.034 1.225 -11.219 1.00 85.88 88 GLU A C 1
ATOM 656 O O . GLU A 1 88 ? -3.174 1.410 -10.796 1.00 85.88 88 GLU A O 1
ATOM 661 N N . ARG A 1 89 ? -1.191 0.382 -10.625 1.00 82.19 89 ARG A N 1
ATOM 662 C CA . ARG A 1 89 ? -1.565 -0.416 -9.465 1.00 82.19 89 ARG A CA 1
ATOM 663 C C . ARG A 1 89 ? -1.752 0.437 -8.203 1.00 82.19 89 ARG A C 1
ATOM 665 O O . ARG A 1 89 ? -2.686 0.205 -7.444 1.00 82.19 89 ARG A O 1
ATOM 672 N N . GLN A 1 90 ? -0.902 1.440 -7.996 1.00 83.50 90 GLN A N 1
ATOM 673 C CA . GLN A 1 90 ? -1.033 2.394 -6.896 1.00 83.50 90 GLN A CA 1
ATOM 674 C C . GLN A 1 90 ? -2.339 3.192 -7.000 1.00 83.50 90 GLN A C 1
ATOM 676 O O . GLN A 1 90 ? -2.952 3.484 -5.975 1.00 83.50 90 GLN A O 1
ATOM 681 N N . ALA A 1 91 ? -2.767 3.546 -8.216 1.00 86.38 91 ALA A N 1
ATOM 682 C CA . ALA A 1 91 ? -4.045 4.213 -8.433 1.00 86.38 91 ALA A CA 1
ATOM 683 C C . ALA A 1 91 ? -5.212 3.331 -7.973 1.00 86.38 91 ALA A C 1
ATOM 685 O O . ALA A 1 91 ? -6.029 3.808 -7.195 1.00 86.38 91 ALA A O 1
ATOM 686 N N . GLN A 1 92 ? -5.212 2.044 -8.340 1.00 84.69 92 GLN A N 1
ATOM 687 C CA . GLN A 1 92 ? -6.234 1.090 -7.890 1.00 84.69 92 GLN A CA 1
ATOM 688 C C . GLN A 1 92 ? -6.330 1.044 -6.361 1.00 84.69 92 GLN A C 1
ATOM 690 O O . GLN A 1 92 ? -7.401 1.255 -5.811 1.00 84.69 92 GLN A O 1
ATOM 695 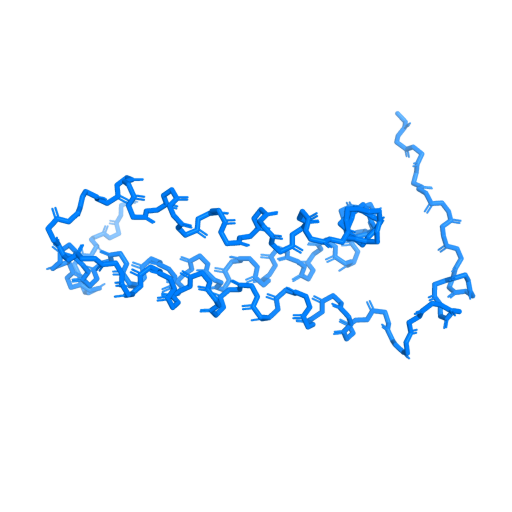N N . TRP A 1 93 ? -5.217 0.870 -5.644 1.00 85.19 93 TRP A N 1
ATOM 696 C CA . TRP A 1 93 ? -5.273 0.820 -4.174 1.00 85.19 93 TRP A CA 1
ATOM 697 C C . TRP A 1 93 ? -5.702 2.123 -3.530 1.00 85.19 93 TRP A C 1
ATOM 699 O O . TRP A 1 93 ? -6.268 2.116 -2.443 1.00 85.19 93 TRP A O 1
ATOM 709 N N . ARG A 1 94 ? -5.385 3.256 -4.157 1.00 85.75 94 ARG A N 1
ATOM 710 C CA . ARG A 1 94 ? -5.814 4.550 -3.643 1.00 85.75 94 ARG A CA 1
ATOM 711 C C . ARG A 1 94 ? -7.334 4.668 -3.702 1.00 85.75 94 ARG A C 1
ATOM 713 O O . ARG A 1 94 ? -7.907 5.169 -2.743 1.00 85.75 94 ARG A O 1
ATOM 720 N N . ASP A 1 95 ? -7.955 4.184 -4.772 1.00 88.69 95 ASP A N 1
ATOM 721 C CA . ASP A 1 95 ? -9.413 4.174 -4.913 1.00 88.69 95 ASP A CA 1
ATOM 722 C C . ASP A 1 95 ? -10.038 3.228 -3.871 1.00 88.69 95 ASP A C 1
ATOM 724 O O . ASP A 1 95 ? -10.926 3.614 -3.118 1.00 88.69 95 ASP A O 1
ATOM 728 N N . GLU A 1 96 ? -9.465 2.037 -3.715 1.00 86.38 96 GLU A N 1
ATOM 729 C CA . GLU A 1 96 ? -9.871 1.043 -2.716 1.00 86.38 96 GLU A CA 1
ATOM 730 C C . GLU A 1 96 ? -9.749 1.528 -1.257 1.00 86.38 96 GLU A C 1
ATOM 732 O O . GLU A 1 96 ? -10.594 1.235 -0.412 1.00 86.38 96 GLU A O 1
ATOM 737 N N . LEU A 1 97 ? -8.683 2.267 -0.938 1.00 87.88 97 LEU A N 1
ATOM 738 C CA . LEU A 1 97 ? -8.505 2.887 0.375 1.00 87.88 97 LEU A CA 1
ATOM 739 C C . LEU A 1 97 ? -9.455 4.068 0.562 1.00 87.88 97 LEU A C 1
ATOM 741 O O . LEU A 1 97 ? -9.938 4.278 1.671 1.00 87.88 97 LEU A O 1
ATOM 745 N N . ALA A 1 98 ? -9.733 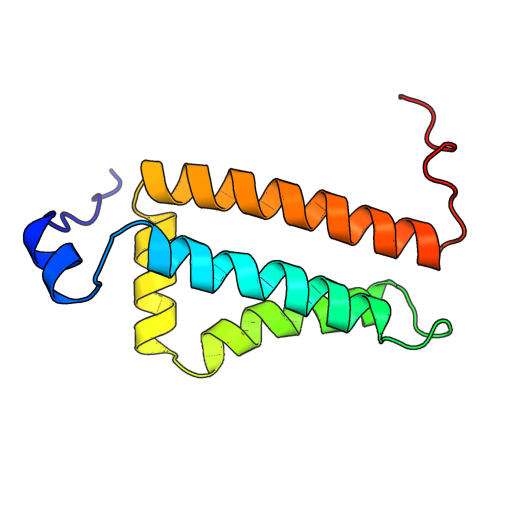4.838 -0.493 1.00 89.69 98 ALA A N 1
ATOM 746 C CA . ALA A 1 98 ? -10.687 5.938 -0.435 1.00 89.69 98 ALA A CA 1
ATOM 747 C C . ALA A 1 98 ? -12.104 5.436 -0.121 1.00 89.69 98 ALA A C 1
ATOM 749 O O . ALA A 1 98 ? -12.784 6.060 0.690 1.00 89.69 98 ALA A O 1
ATOM 750 N N . GLU A 1 99 ? -12.513 4.292 -0.678 1.00 88.62 99 GLU A N 1
ATOM 751 C CA . GLU A 1 99 ? -13.777 3.625 -0.332 1.00 88.62 99 GLU A CA 1
ATOM 752 C C . GLU A 1 99 ? -13.853 3.283 1.165 1.00 88.62 99 GLU A C 1
ATOM 754 O O . GLU A 1 99 ? -14.841 3.601 1.826 1.00 88.62 99 GLU A O 1
ATOM 759 N N . GLU A 1 100 ? -12.793 2.700 1.731 1.00 88.94 100 GLU A N 1
ATOM 760 C CA . GLU A 1 100 ? -12.742 2.363 3.161 1.00 88.94 100 GLU A CA 1
ATOM 761 C C . GLU A 1 100 ? -12.745 3.619 4.050 1.00 88.94 100 GLU A C 1
ATOM 763 O O . GLU A 1 100 ? -13.404 3.664 5.091 1.00 88.94 100 GLU A O 1
ATOM 768 N N . VAL A 1 101 ? -12.046 4.681 3.635 1.00 89.56 101 VAL A N 1
ATOM 769 C CA . VAL A 1 101 ? -12.083 5.973 4.333 1.00 89.56 101 VAL A CA 1
ATOM 770 C C . VAL A 1 101 ? -13.484 6.585 4.287 1.00 89.56 101 VAL A C 1
ATOM 772 O O . VAL A 1 101 ? -13.963 7.066 5.313 1.00 89.56 101 VAL A O 1
ATOM 775 N N . ALA A 1 102 ? -14.155 6.552 3.135 1.00 88.88 102 ALA A N 1
ATOM 776 C CA . ALA A 1 102 ? -15.516 7.057 2.985 1.00 88.88 102 ALA A CA 1
ATOM 777 C C . ALA A 1 102 ? -16.490 6.290 3.892 1.00 88.88 102 ALA A C 1
ATOM 779 O O . ALA A 1 102 ? -17.222 6.908 4.668 1.00 88.88 102 ALA A O 1
ATOM 780 N N . HIS A 1 103 ? -16.402 4.956 3.896 1.00 86.31 103 HIS A N 1
ATOM 781 C CA . HIS A 1 103 ? -17.178 4.089 4.781 1.00 86.31 103 HIS A CA 1
ATOM 782 C C . HIS A 1 103 ? -16.982 4.449 6.265 1.00 86.31 103 HIS A C 1
ATOM 784 O O . HIS A 1 103 ? -17.954 4.618 7.000 1.00 86.31 103 HIS A O 1
ATOM 790 N N . ARG A 1 104 ? -15.735 4.663 6.704 1.00 86.62 104 ARG A N 1
ATOM 791 C CA . ARG A 1 104 ? -15.413 5.072 8.087 1.00 86.62 104 ARG A CA 1
ATOM 792 C C . ARG A 1 104 ? -15.959 6.433 8.478 1.00 86.62 104 ARG A C 1
ATOM 794 O O . ARG A 1 104 ? -16.319 6.639 9.633 1.00 86.62 104 ARG A O 1
ATOM 801 N N . LEU A 1 105 ? -15.984 7.367 7.535 1.00 86.19 105 LEU A N 1
ATOM 802 C CA . LEU A 1 105 ? -16.511 8.709 7.754 1.00 86.19 105 LEU A CA 1
ATOM 803 C C . LEU A 1 105 ? -18.040 8.769 7.621 1.00 86.19 105 LEU A C 1
ATOM 805 O O . LEU A 1 105 ? -18.616 9.833 7.837 1.00 86.19 105 LEU A O 1
ATOM 809 N N . GLY A 1 106 ? -18.699 7.660 7.263 1.00 83.62 106 GLY A N 1
ATOM 810 C CA . GLY A 1 106 ? -20.125 7.647 6.941 1.00 83.62 106 GLY A CA 1
ATOM 811 C C . GLY A 1 106 ? -20.460 8.494 5.709 1.00 83.62 106 GLY A C 1
ATOM 812 O O . GLY A 1 106 ? -21.594 8.945 5.565 1.00 83.62 106 GLY A O 1
ATOM 813 N N . LEU A 1 107 ? -19.470 8.749 4.848 1.00 79.38 107 LEU A N 1
ATOM 814 C CA . LEU A 1 107 ? -19.649 9.454 3.588 1.00 79.38 107 LEU A CA 1
ATOM 815 C C . LEU A 1 107 ? -20.093 8.424 2.553 1.00 79.38 107 LEU A C 1
ATOM 817 O O . LEU A 1 107 ? -19.323 7.550 2.160 1.00 79.38 107 LEU A O 1
ATOM 821 N N . ASP A 1 108 ? -21.349 8.507 2.131 1.00 63.22 108 ASP A N 1
ATOM 822 C CA . ASP A 1 108 ? -21.858 7.689 1.036 1.00 63.22 108 ASP A CA 1
ATOM 823 C C . ASP A 1 108 ? -21.099 8.080 -0.256 1.00 63.22 108 ASP A C 1
ATOM 825 O O . ASP A 1 108 ? -21.011 9.283 -0.544 1.00 63.22 108 ASP A O 1
ATOM 829 N N . PRO A 1 109 ? -20.528 7.136 -1.038 1.00 54.81 109 PRO A N 1
ATOM 830 C CA . PRO A 1 109 ? -19.826 7.435 -2.294 1.00 54.81 109 PRO A CA 1
ATOM 831 C C . PRO A 1 109 ? -20.680 8.195 -3.326 1.00 54.81 109 PRO A C 1
ATOM 833 O O . PRO A 1 109 ? -20.131 8.798 -4.246 1.00 54.81 109 PRO A O 1
ATOM 836 N N 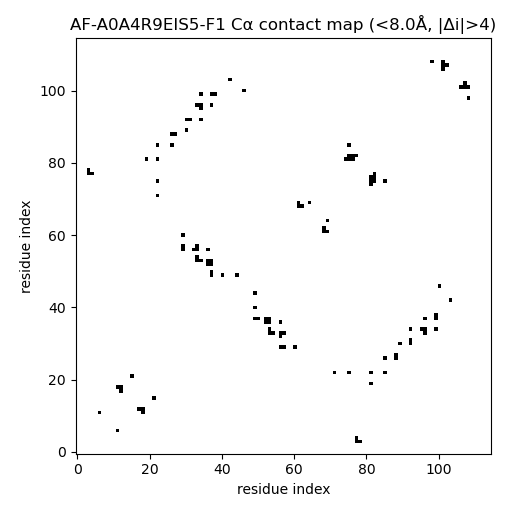. ALA A 1 110 ? -22.008 8.234 -3.157 1.00 55.62 110 ALA A N 1
ATOM 837 C CA . ALA A 1 110 ? -22.919 9.073 -3.942 1.00 55.62 110 ALA A CA 1
ATOM 838 C C . ALA A 1 110 ? -22.897 10.575 -3.563 1.00 55.62 110 ALA A C 1
ATOM 840 O O . ALA A 1 110 ? -23.501 11.397 -4.253 1.00 55.62 110 ALA A O 1
ATOM 841 N N . THR A 1 111 ? -22.190 10.953 -2.496 1.00 49.78 111 THR A N 1
ATOM 842 C CA . THR A 1 111 ? -22.118 12.321 -1.951 1.00 49.78 111 THR A CA 1
ATOM 843 C C . THR A 1 111 ? -20.713 12.902 -2.086 1.00 49.78 111 THR A C 1
ATOM 845 O O . THR A 1 111 ? -20.119 13.393 -1.132 1.00 49.78 111 THR A O 1
ATOM 848 N N . SER A 1 112 ? -20.169 12.901 -3.300 1.00 42.28 112 SER A N 1
ATOM 849 C CA . SER A 1 112 ? -19.183 13.918 -3.663 1.00 42.28 112 SER A CA 1
ATOM 850 C C . SER A 1 112 ? -19.717 14.690 -4.867 1.00 42.28 112 SER A C 1
ATOM 852 O O . SER A 1 112 ? -19.782 14.125 -5.960 1.00 42.28 112 SER A O 1
ATOM 854 N N . PRO A 1 113 ? -20.139 15.959 -4.709 1.00 40.75 113 PRO A N 1
ATOM 855 C CA . PRO A 1 113 ? -20.437 16.790 -5.860 1.00 40.75 113 PRO A CA 1
ATOM 856 C C . PRO A 1 113 ? -19.134 16.987 -6.635 1.00 40.75 113 PRO A C 1
ATOM 858 O O . PRO A 1 113 ? -18.105 17.344 -6.060 1.00 40.75 113 PRO A O 1
ATOM 861 N N . ALA A 1 114 ? -19.176 16.723 -7.939 1.00 41.81 114 ALA A N 1
ATOM 862 C CA . ALA A 1 114 ? -18.130 17.145 -8.854 1.00 41.81 114 ALA A CA 1
ATOM 863 C C . ALA A 1 114 ? -17.902 18.651 -8.659 1.00 41.81 114 ALA A C 1
ATOM 865 O O . ALA A 1 114 ? -18.834 19.444 -8.808 1.00 41.81 114 ALA A O 1
ATOM 866 N N . THR A 1 115 ? -16.695 19.044 -8.267 1.00 38.44 115 THR A N 1
ATOM 867 C CA . THR A 1 115 ? -16.219 20.428 -8.356 1.00 38.44 115 THR A CA 1
ATOM 868 C C . THR A 1 115 ? -14.814 20.406 -8.921 1.00 38.44 115 THR A C 1
ATOM 870 O O . THR A 1 115 ? -14.011 19.575 -8.441 1.00 38.44 115 THR A O 1
#